Protein AF-A0A0L0QLM5-F1 (afdb_monomer_lite)

Foldseek 3Di:
DDQDPVLVVLLVVCLVPVFDFLVNVCVVVVDDSVVSVVSLVVQQVVCVVVVHDHWDQDPVRGIDDDNVSNVCVVVVVPVPPPDDQDDLVRLLVVVVVCVVVDPPDDLVVSCVVRVDDSVSNVVSQVVNQVVCVVVVDHDDDPPPDD

Organism: Virgibacillus pantothenticus (NCBI:txid1473)

Secondary structure (DSSP, 8-state):
----HHHHHHHHHHHH-TT-BHHHHHHHH---HHHHHHHHHHHHHHHHHTTPPPPEE-TTSBEE--THHHHHHHTTTT---TT----HHHHHHHHHHHHHH-SS--HHHHHHHHT--HHHHHHHHHHHHHHHGGGT------TT--

InterPro domains:
  IPR050661 BglG family transcriptional antiterminators [PTHR30185] (1-143)

Structure (mmCIF, N/CA/C/O backbone):
data_AF-A0A0L0QLM5-F1
#
_entry.id   AF-A0A0L0QLM5-F1
#
loop_
_atom_site.group_PDB
_atom_site.id
_atom_site.type_symbol
_atom_site.label_atom_id
_atom_site.label_alt_id
_atom_site.label_comp_id
_atom_site.label_asym_id
_atom_site.label_entity_id
_atom_site.label_seq_id
_atom_site.pdbx_PDB_ins_code
_atom_site.Cartn_x
_atom_site.Cartn_y
_atom_site.Cartn_z
_atom_site.occupancy
_atom_site.B_iso_or_equiv
_atom_site.auth_seq_id
_atom_site.auth_comp_id
_atom_site.auth_asym_id
_atom_site.auth_atom_id
_atom_site.pdbx_PDB_model_num
ATOM 1 N N . MET A 1 1 ? 3.509 -12.302 -5.542 1.00 58.62 1 MET A N 1
ATOM 2 C CA . MET A 1 1 ? 4.002 -11.010 -5.013 1.00 58.62 1 MET A CA 1
ATOM 3 C C . MET A 1 1 ? 2.920 -9.944 -5.184 1.00 58.62 1 MET A C 1
ATOM 5 O O . MET A 1 1 ? 2.125 -10.040 -6.105 1.00 58.62 1 MET A O 1
ATOM 9 N N . TYR A 1 2 ? 2.831 -8.957 -4.288 1.00 68.94 2 TYR A N 1
ATOM 10 C CA . TYR A 1 2 ? 1.889 -7.830 -4.412 1.00 68.94 2 TYR A CA 1
ATOM 11 C C . TYR A 1 2 ? 2.550 -6.659 -5.149 1.00 68.94 2 TYR A C 1
ATOM 13 O O . TYR A 1 2 ? 3.707 -6.335 -4.859 1.00 68.94 2 TYR A O 1
ATOM 21 N N . LEU A 1 3 ? 1.819 -6.005 -6.052 1.00 77.75 3 LEU A N 1
ATOM 22 C CA . LEU A 1 3 ? 2.241 -4.757 -6.682 1.00 77.75 3 LEU A CA 1
ATOM 23 C C . LEU A 1 3 ? 1.767 -3.572 -5.832 1.00 77.75 3 LEU A C 1
ATOM 25 O O . LEU A 1 3 ? 0.572 -3.310 -5.755 1.00 77.75 3 LEU A O 1
ATOM 29 N N . ASP A 1 4 ? 2.692 -2.866 -5.172 1.00 80.50 4 ASP A N 1
ATOM 30 C CA . ASP A 1 4 ? 2.307 -1.711 -4.350 1.00 80.50 4 ASP A CA 1
ATOM 31 C C . ASP A 1 4 ? 1.771 -0.552 -5.194 1.00 80.50 4 ASP A C 1
ATOM 33 O O . ASP A 1 4 ? 2.049 -0.469 -6.389 1.00 80.50 4 ASP A O 1
ATOM 37 N N . LYS A 1 5 ? 1.031 0.358 -4.549 1.00 80.62 5 LYS A N 1
ATOM 38 C CA . LYS A 1 5 ? 0.400 1.523 -5.183 1.00 80.62 5 LYS A CA 1
ATOM 39 C C . LYS A 1 5 ? 1.340 2.275 -6.129 1.00 80.62 5 LYS A C 1
ATOM 41 O O . LYS A 1 5 ? 1.002 2.470 -7.286 1.00 80.62 5 LYS A O 1
ATOM 46 N N . ARG A 1 6 ? 2.553 2.601 -5.676 1.00 86.44 6 ARG A N 1
ATOM 47 C CA . ARG A 1 6 ? 3.559 3.293 -6.498 1.00 86.44 6 ARG A CA 1
ATOM 48 C C . ARG A 1 6 ? 3.963 2.480 -7.728 1.00 86.44 6 ARG A C 1
ATOM 50 O O . ARG A 1 6 ? 4.091 3.021 -8.818 1.00 86.44 6 ARG A O 1
ATOM 57 N N . SER A 1 7 ? 4.226 1.189 -7.551 1.00 89.88 7 SER A N 1
ATOM 58 C CA . SER A 1 7 ? 4.622 0.306 -8.651 1.00 89.88 7 SER A CA 1
ATOM 59 C C . SER A 1 7 ? 3.476 0.128 -9.650 1.00 89.88 7 SER A C 1
ATOM 61 O O . SER A 1 7 ? 3.719 0.069 -10.851 1.00 89.88 7 SER A O 1
ATOM 63 N N . LYS A 1 8 ? 2.231 0.101 -9.163 1.00 86.31 8 LYS A N 1
ATOM 64 C CA . LYS A 1 8 ? 1.025 0.093 -9.991 1.00 86.31 8 LYS A CA 1
ATOM 65 C C . LYS A 1 8 ? 0.897 1.389 -10.793 1.00 86.31 8 LYS A C 1
ATOM 67 O O . LYS A 1 8 ? 0.824 1.313 -12.008 1.00 86.31 8 LYS A O 1
ATOM 72 N N . GLU A 1 9 ? 0.982 2.549 -10.145 1.00 87.38 9 GLU A N 1
ATOM 73 C CA . GLU A 1 9 ? 0.928 3.862 -10.809 1.00 87.38 9 GLU A CA 1
ATOM 74 C C . GLU A 1 9 ? 1.995 3.986 -11.911 1.00 87.38 9 GLU A C 1
ATOM 76 O O . GLU A 1 9 ? 1.705 4.446 -13.011 1.00 87.38 9 GLU A O 1
ATOM 81 N N . ILE A 1 10 ? 3.223 3.514 -11.659 1.00 91.06 10 ILE A N 1
ATOM 82 C CA . ILE A 1 10 ? 4.290 3.500 -12.673 1.00 91.06 10 ILE A CA 1
ATOM 83 C C . ILE A 1 10 ? 3.946 2.570 -13.846 1.00 91.06 10 ILE A C 1
ATOM 85 O O . ILE A 1 10 ? 4.219 2.921 -14.992 1.00 91.06 10 ILE A O 1
ATOM 89 N N . LEU A 1 11 ? 3.380 1.387 -13.587 1.00 90.62 11 LEU A N 1
ATOM 90 C CA . LEU A 1 11 ? 2.971 0.458 -14.644 1.00 90.62 11 LEU A CA 1
ATOM 91 C C . LEU A 1 11 ? 1.852 1.055 -15.512 1.00 90.62 11 LEU A C 1
ATOM 93 O O . LEU A 1 11 ? 1.954 1.012 -16.734 1.00 90.62 11 LEU A O 1
ATOM 97 N N . GLU A 1 12 ? 0.829 1.646 -14.893 1.00 88.25 12 GLU A N 1
ATOM 98 C CA . GLU A 1 12 ? -0.293 2.300 -15.584 1.00 88.25 12 GLU A CA 1
ATOM 99 C C . GLU A 1 12 ? 0.183 3.466 -16.456 1.00 88.25 12 GLU A C 1
ATOM 101 O O . GLU A 1 12 ? -0.217 3.600 -17.614 1.00 88.25 12 GLU A O 1
ATOM 106 N N . GLU A 1 13 ? 1.096 4.276 -15.924 1.00 89.12 13 GLU A N 1
ATOM 107 C CA . GLU A 1 13 ? 1.691 5.403 -16.633 1.00 89.12 13 GLU A CA 1
ATOM 108 C C . GLU A 1 13 ? 2.498 4.946 -17.856 1.00 89.12 13 GLU A C 1
ATOM 110 O O . GLU A 1 13 ? 2.397 5.539 -18.929 1.00 89.12 13 GLU A O 1
ATOM 115 N N . LEU A 1 14 ? 3.273 3.869 -17.710 1.00 90.88 14 LEU A N 1
ATOM 116 C CA . LEU A 1 14 ? 4.042 3.280 -18.801 1.00 90.88 14 LEU A CA 1
ATOM 117 C C . LEU A 1 14 ? 3.132 2.704 -19.890 1.00 90.88 14 LEU A C 1
ATOM 119 O O . LEU A 1 14 ? 3.380 2.953 -21.067 1.00 90.88 14 LEU A O 1
ATOM 123 N N . ILE A 1 15 ? 2.076 1.979 -19.516 1.00 90.06 15 ILE A N 1
ATOM 124 C CA . ILE A 1 15 ? 1.100 1.423 -20.466 1.00 90.06 15 ILE A CA 1
ATOM 125 C C . ILE A 1 15 ? 0.392 2.546 -21.234 1.00 90.06 15 ILE A C 1
ATOM 127 O O . ILE A 1 15 ? 0.292 2.481 -22.458 1.00 90.06 15 ILE A O 1
ATOM 131 N N . SER A 1 16 ? -0.033 3.597 -20.530 1.00 86.38 16 SER A N 1
ATOM 132 C CA . SER A 1 16 ? -0.739 4.741 -21.122 1.00 86.38 16 SER A CA 1
ATOM 133 C C . SER A 1 16 ? 0.167 5.598 -22.012 1.00 86.38 16 SER A C 1
ATOM 135 O O . SER A 1 16 ? -0.288 6.183 -22.994 1.00 86.38 16 SER A O 1
ATOM 137 N N . HIS A 1 17 ? 1.465 5.665 -21.698 1.00 88.81 17 HIS A N 1
ATOM 138 C CA . HIS A 1 17 ? 2.442 6.474 -22.425 1.00 88.81 17 HIS A CA 1
ATOM 139 C C . HIS A 1 17 ? 3.731 5.676 -22.718 1.00 88.81 17 HIS A C 1
ATOM 141 O O . HIS A 1 17 ? 4.774 5.911 -22.096 1.00 88.81 17 HIS A O 1
ATOM 147 N N . PRO A 1 18 ? 3.733 4.793 -23.738 1.00 83.88 18 PRO A N 1
ATOM 148 C CA . PRO A 1 18 ? 4.829 3.842 -23.966 1.00 83.88 18 PRO A CA 1
ATOM 149 C C . PRO A 1 18 ? 6.192 4.459 -24.312 1.00 83.88 18 PRO A C 1
ATOM 151 O O . PRO A 1 18 ? 7.215 3.780 -24.334 1.00 83.88 18 PRO A O 1
ATOM 154 N N . ASN A 1 19 ? 6.221 5.760 -24.599 1.00 86.19 19 ASN A N 1
ATOM 155 C CA . ASN A 1 19 ? 7.421 6.493 -24.983 1.00 86.19 19 ASN A CA 1
ATOM 156 C C . ASN A 1 19 ? 8.167 7.143 -23.810 1.00 86.19 19 ASN A C 1
ATOM 158 O O . ASN A 1 19 ? 9.206 7.769 -24.054 1.00 86.19 19 ASN A O 1
ATOM 162 N N . LEU A 1 20 ? 7.667 7.009 -22.577 1.00 88.56 20 LEU A N 1
ATOM 163 C CA . LEU A 1 20 ? 8.286 7.605 -21.396 1.00 88.56 20 LEU A CA 1
ATOM 164 C C . LEU A 1 20 ? 9.657 6.997 -21.092 1.00 88.56 20 LEU A C 1
ATOM 166 O O . LEU A 1 20 ? 9.875 5.782 -21.119 1.00 88.56 20 LEU A O 1
ATOM 170 N N . SER A 1 21 ? 10.602 7.873 -20.765 1.00 89.88 21 SER A N 1
ATOM 171 C CA . SER A 1 21 ? 11.893 7.501 -20.206 1.00 89.88 21 SER A CA 1
ATOM 172 C C . SER A 1 21 ? 11.857 7.485 -18.682 1.00 89.88 21 SER A C 1
ATOM 174 O O . SER A 1 21 ? 10.986 8.075 -18.046 1.00 89.88 21 SER A O 1
ATOM 176 N N . SER A 1 22 ? 12.865 6.864 -18.063 1.00 86.94 22 SER A N 1
ATOM 177 C CA . SER A 1 22 ? 13.029 6.946 -16.606 1.00 86.94 22 SER A CA 1
ATOM 178 C C . SER A 1 22 ? 13.086 8.398 -16.115 1.00 86.94 22 SER A C 1
ATOM 180 O O . SER A 1 22 ? 12.567 8.678 -15.046 1.00 86.94 22 SER A O 1
ATOM 182 N N . LYS A 1 23 ? 13.672 9.313 -16.902 1.00 88.00 23 LYS A N 1
ATOM 183 C CA . LYS A 1 23 ? 13.781 10.733 -16.546 1.00 88.00 23 LYS A CA 1
ATOM 184 C C . LYS A 1 23 ? 12.420 11.432 -16.574 1.00 88.00 23 LYS A C 1
ATOM 186 O O . LYS A 1 23 ? 12.153 12.253 -15.707 1.00 88.00 23 LYS A O 1
ATOM 191 N N . ASP A 1 24 ? 11.562 11.075 -17.524 1.00 90.38 24 ASP A N 1
ATOM 192 C CA . ASP A 1 24 ? 10.212 11.641 -17.605 1.00 90.38 24 ASP A CA 1
ATOM 193 C C . ASP A 1 24 ? 9.371 11.200 -16.399 1.00 90.38 24 ASP A C 1
ATOM 195 O O . ASP A 1 24 ? 8.675 12.015 -15.798 1.00 90.38 24 ASP A O 1
ATOM 199 N N . ILE A 1 25 ? 9.521 9.938 -15.977 1.00 89.81 25 ILE A N 1
ATOM 200 C CA . ILE A 1 25 ? 8.902 9.422 -14.747 1.00 89.81 25 ILE A CA 1
ATOM 201 C C . ILE A 1 25 ? 9.448 10.166 -13.521 1.00 89.81 25 ILE A C 1
ATOM 203 O O . ILE A 1 25 ? 8.655 10.615 -12.703 1.00 89.81 25 ILE A O 1
ATOM 207 N N . GLU A 1 26 ? 10.772 10.361 -13.408 1.00 91.12 26 GLU A N 1
ATOM 208 C CA . GLU A 1 26 ? 11.377 11.148 -12.314 1.00 91.12 26 GLU A CA 1
ATOM 209 C C . GLU A 1 26 ? 10.731 12.535 -12.202 1.00 91.12 26 GLU A C 1
ATOM 211 O O . GLU A 1 26 ? 10.328 12.946 -11.115 1.00 91.12 26 GLU A O 1
ATOM 216 N N . THR A 1 27 ? 10.604 13.248 -13.326 1.00 89.81 27 THR A N 1
ATOM 217 C CA . THR A 1 27 ? 10.022 14.595 -13.361 1.00 89.81 27 THR A CA 1
ATOM 218 C C . THR A 1 27 ? 8.533 14.594 -13.025 1.00 89.81 27 THR A C 1
ATOM 220 O O . THR A 1 27 ? 8.082 15.484 -12.308 1.00 89.81 27 THR A O 1
ATOM 223 N N . LYS A 1 28 ? 7.769 13.606 -13.503 1.00 87.31 28 LYS A N 1
ATOM 224 C CA . LYS A 1 28 ? 6.317 13.552 -13.293 1.00 87.31 28 LYS A CA 1
ATOM 225 C C . LYS A 1 28 ? 5.939 13.136 -11.870 1.00 87.31 28 LYS A C 1
ATOM 227 O O . LYS A 1 28 ? 4.984 13.668 -11.316 1.00 87.31 28 LYS A O 1
ATOM 232 N N . THR A 1 29 ? 6.675 12.197 -11.275 1.00 83.50 29 THR A N 1
ATOM 233 C CA . THR A 1 29 ? 6.316 11.597 -9.978 1.00 83.50 29 THR A CA 1
ATOM 234 C C . THR A 1 29 ? 7.157 12.113 -8.807 1.00 83.50 29 THR A C 1
ATOM 236 O O . THR A 1 29 ? 6.883 11.756 -7.664 1.00 83.50 29 THR A O 1
ATOM 239 N N . GLY A 1 30 ? 8.233 12.866 -9.064 1.00 88.31 30 GLY A N 1
ATOM 240 C CA . GLY A 1 30 ? 9.194 13.297 -8.039 1.00 88.31 30 GLY A CA 1
ATOM 241 C C . GLY A 1 30 ? 10.011 12.153 -7.420 1.00 88.31 30 GLY A C 1
ATOM 242 O O . GLY A 1 30 ? 10.651 12.332 -6.384 1.00 88.31 30 GLY A O 1
ATOM 243 N N . LEU A 1 31 ? 9.983 10.957 -8.020 1.00 90.56 31 LEU A N 1
ATOM 244 C CA . LEU A 1 31 ? 10.701 9.790 -7.509 1.00 90.56 31 LEU A CA 1
ATOM 245 C C . LEU A 1 31 ? 12.166 9.830 -7.936 1.00 90.56 31 LEU A C 1
ATOM 247 O O . LEU A 1 31 ? 12.498 10.173 -9.066 1.00 90.56 31 LEU A O 1
ATOM 251 N N . SER A 1 32 ? 13.055 9.376 -7.055 1.00 91.06 32 SER A N 1
ATOM 252 C CA . SER A 1 32 ? 14.459 9.168 -7.409 1.00 91.06 32 SER A CA 1
ATOM 253 C C . SER A 1 32 ? 14.626 8.002 -8.390 1.00 91.06 32 SER A C 1
ATOM 255 O O . SER A 1 32 ? 13.893 7.008 -8.340 1.00 91.06 32 SER A O 1
ATOM 257 N N . ARG A 1 33 ? 15.696 8.034 -9.196 1.00 88.75 33 ARG A N 1
ATOM 258 C CA . ARG A 1 33 ? 16.113 6.902 -10.054 1.00 88.75 33 ARG A CA 1
ATOM 259 C C . ARG A 1 33 ? 16.131 5.561 -9.338 1.00 88.75 33 ARG A C 1
ATOM 261 O O . ARG A 1 33 ? 15.753 4.546 -9.916 1.00 88.75 33 ARG A O 1
ATOM 268 N N . ARG A 1 34 ? 16.592 5.550 -8.084 1.00 89.31 34 ARG A N 1
ATOM 269 C CA . ARG A 1 34 ? 16.665 4.338 -7.265 1.00 89.31 34 ARG A CA 1
ATOM 270 C C . ARG A 1 34 ? 15.263 3.799 -6.976 1.00 89.31 34 ARG A C 1
ATOM 272 O O . ARG A 1 34 ? 15.043 2.608 -7.153 1.00 89.31 34 ARG A O 1
ATOM 279 N N . GLN A 1 35 ? 14.317 4.657 -6.589 1.00 92.06 35 GLN A N 1
ATOM 280 C CA . GLN A 1 35 ? 12.926 4.256 -6.343 1.00 92.06 35 GLN A CA 1
ATOM 281 C C . GLN A 1 35 ? 12.237 3.755 -7.617 1.00 92.06 35 GLN A C 1
ATOM 283 O O . GLN A 1 35 ? 11.540 2.744 -7.559 1.00 92.06 35 GLN A O 1
ATOM 288 N N . ILE A 1 36 ? 12.472 4.404 -8.761 1.00 91.50 36 ILE A N 1
ATOM 289 C CA . ILE A 1 36 ? 11.943 3.947 -10.056 1.00 91.50 36 ILE A CA 1
ATOM 290 C C . ILE A 1 36 ? 12.521 2.578 -10.406 1.00 91.50 36 ILE A C 1
ATOM 292 O O . ILE A 1 36 ? 11.766 1.675 -10.742 1.00 91.50 36 ILE A O 1
ATOM 296 N N . LYS A 1 37 ? 13.839 2.383 -10.254 1.00 91.31 37 LYS A N 1
ATOM 297 C CA . LYS A 1 37 ? 14.486 1.086 -10.494 1.00 91.31 37 LYS A CA 1
ATOM 298 C C . LYS A 1 37 ? 13.854 -0.027 -9.651 1.00 91.31 37 LYS A C 1
ATOM 300 O O . LYS A 1 37 ? 13.453 -1.039 -10.213 1.00 91.31 37 LYS A O 1
ATOM 305 N N . TYR A 1 38 ? 13.709 0.185 -8.341 1.00 92.69 38 TYR A N 1
ATOM 306 C CA . TYR A 1 38 ? 13.061 -0.794 -7.459 1.00 92.69 38 TYR A CA 1
ATOM 307 C C . TYR A 1 38 ? 11.609 -1.069 -7.851 1.00 92.69 38 TYR A C 1
ATOM 309 O O . TYR A 1 38 ? 11.171 -2.216 -7.815 1.00 92.69 38 TYR A O 1
ATOM 317 N N . SER A 1 39 ? 10.864 -0.031 -8.235 1.00 92.38 39 SER A N 1
ATOM 318 C CA . SER A 1 39 ? 9.470 -0.189 -8.655 1.00 92.38 39 SER A CA 1
ATOM 319 C C . SER A 1 39 ? 9.382 -1.003 -9.949 1.00 92.38 39 SER A C 1
ATOM 321 O O . SER A 1 39 ? 8.590 -1.930 -10.021 1.00 92.38 39 SER A O 1
ATOM 323 N N . VAL A 1 40 ? 10.254 -0.747 -10.932 1.00 93.25 40 VAL A N 1
ATOM 324 C CA . VAL A 1 40 ? 10.326 -1.520 -12.186 1.00 93.25 40 VAL A CA 1
ATOM 325 C C . VAL A 1 40 ? 10.741 -2.973 -11.947 1.00 93.25 40 VAL A C 1
ATOM 327 O O . VAL A 1 40 ? 10.159 -3.875 -12.540 1.00 93.25 40 VAL A O 1
ATOM 330 N N . GLU A 1 41 ? 11.702 -3.231 -11.058 1.00 94.00 41 GLU A N 1
ATOM 331 C CA . GLU A 1 41 ? 12.061 -4.602 -10.664 1.00 94.00 41 GLU A CA 1
ATOM 332 C C . GLU A 1 41 ? 10.863 -5.333 -10.043 1.00 94.00 41 GLU A C 1
ATOM 334 O O . GLU A 1 41 ? 10.575 -6.475 -10.398 1.00 94.00 41 GLU A O 1
ATOM 339 N N . LYS A 1 42 ? 10.114 -4.653 -9.169 1.00 92.06 42 LYS A N 1
ATOM 340 C CA . LYS A 1 42 ? 8.908 -5.200 -8.545 1.00 92.06 42 LYS A CA 1
ATOM 341 C C . LYS A 1 42 ? 7.785 -5.453 -9.555 1.00 92.06 42 LYS A C 1
ATOM 343 O O . LYS A 1 42 ? 7.165 -6.513 -9.494 1.00 92.06 42 LYS A O 1
ATOM 348 N N . ILE A 1 43 ? 7.566 -4.529 -10.494 1.00 92.44 43 ILE A N 1
ATOM 349 C CA . ILE A 1 43 ? 6.640 -4.698 -11.624 1.00 92.44 43 ILE A CA 1
ATOM 350 C C . ILE A 1 43 ? 7.017 -5.946 -12.424 1.00 92.44 43 ILE A C 1
ATOM 352 O O . ILE A 1 43 ? 6.171 -6.803 -12.647 1.00 92.44 43 ILE A O 1
ATOM 356 N N . ASN A 1 44 ? 8.285 -6.091 -12.808 1.00 94.56 44 ASN A N 1
ATOM 357 C CA . ASN A 1 44 ? 8.734 -7.223 -13.617 1.00 94.56 44 ASN A CA 1
ATOM 358 C C . ASN A 1 44 ? 8.607 -8.564 -12.894 1.00 94.56 44 ASN A C 1
ATOM 360 O O . ASN A 1 44 ? 8.232 -9.552 -13.521 1.00 94.56 44 ASN A O 1
ATOM 364 N N . ASN A 1 45 ? 8.878 -8.606 -11.589 1.00 92.19 45 ASN A N 1
ATOM 365 C CA . ASN A 1 45 ? 8.641 -9.807 -10.790 1.00 92.19 45 ASN A CA 1
ATOM 366 C C . ASN A 1 45 ? 7.153 -10.172 -10.776 1.00 92.19 45 ASN A C 1
ATOM 368 O O . ASN A 1 45 ? 6.810 -11.325 -11.019 1.00 92.19 45 ASN A O 1
ATOM 372 N N . TRP A 1 46 ? 6.277 -9.186 -10.562 1.00 89.62 46 TRP A N 1
ATOM 373 C CA . TRP A 1 46 ? 4.831 -9.392 -10.578 1.00 89.62 46 TRP A CA 1
ATOM 374 C C . TRP A 1 46 ? 4.323 -9.857 -11.952 1.00 89.62 46 TRP A C 1
ATOM 376 O O . TRP A 1 46 ? 3.585 -10.835 -12.027 1.00 89.62 46 TRP A O 1
ATOM 386 N N . LEU A 1 47 ? 4.761 -9.221 -13.044 1.00 90.19 47 LEU A N 1
ATOM 387 C CA . LEU A 1 47 ? 4.412 -9.627 -14.410 1.00 90.19 47 LEU A CA 1
ATOM 388 C C . LEU A 1 47 ? 4.840 -11.073 -14.675 1.00 90.19 47 LEU A C 1
ATOM 390 O O . LEU A 1 47 ? 4.039 -11.876 -15.142 1.00 90.19 47 LEU A O 1
ATOM 394 N N . LYS A 1 48 ? 6.073 -11.432 -14.298 1.00 91.62 48 LYS A N 1
ATOM 395 C CA . LYS A 1 48 ? 6.609 -12.783 -14.485 1.00 91.62 48 LYS A CA 1
ATOM 396 C C . LYS A 1 48 ? 5.818 -13.843 -13.716 1.00 91.62 48 LYS A C 1
ATOM 398 O O . LYS A 1 48 ? 5.547 -14.901 -14.270 1.00 91.62 48 LYS A O 1
ATOM 403 N N . GLU A 1 49 ? 5.450 -13.578 -12.465 1.00 86.94 49 GLU A N 1
ATOM 404 C CA . GLU A 1 49 ? 4.647 -14.506 -11.651 1.00 86.94 49 GLU A CA 1
ATOM 405 C C . GLU A 1 49 ? 3.249 -14.754 -12.229 1.00 86.94 49 GLU A C 1
ATOM 407 O O . GLU A 1 49 ? 2.708 -15.843 -12.064 1.00 86.94 49 GLU A O 1
ATOM 412 N N . ASN A 1 50 ? 2.683 -13.764 -12.921 1.00 84.12 50 ASN A N 1
ATOM 413 C CA . ASN A 1 50 ? 1.382 -13.871 -13.581 1.00 84.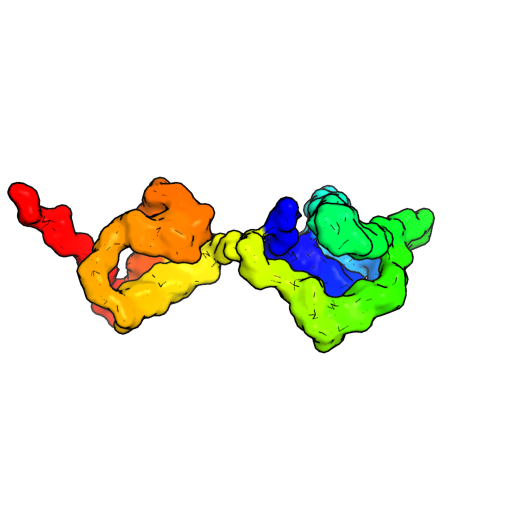12 50 ASN A CA 1
ATOM 414 C C . ASN A 1 50 ? 1.500 -14.279 -15.063 1.00 84.12 50 ASN A C 1
ATOM 416 O O . ASN A 1 50 ? 0.523 -14.200 -15.799 1.00 84.12 50 ASN A O 1
ATOM 420 N N . ASN A 1 51 ? 2.679 -14.736 -15.507 1.00 88.44 51 ASN A N 1
ATOM 421 C CA . ASN A 1 51 ? 2.967 -15.148 -16.888 1.00 88.44 51 ASN A CA 1
ATOM 422 C C . ASN A 1 51 ? 2.750 -14.051 -17.951 1.00 88.44 51 ASN A C 1
ATOM 424 O O . ASN A 1 51 ? 2.460 -14.345 -1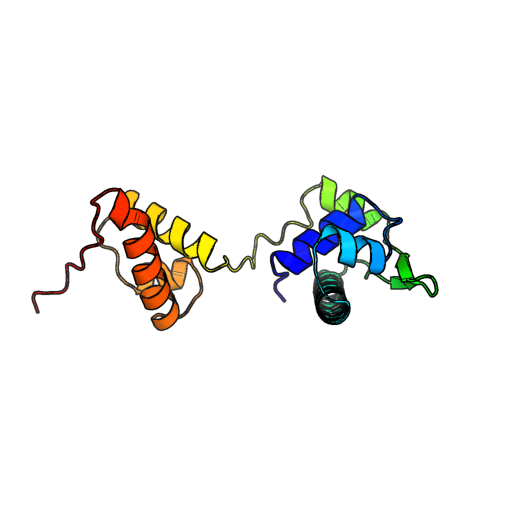9.110 1.00 88.44 51 ASN A O 1
ATOM 428 N N . TYR A 1 52 ? 2.942 -12.787 -17.578 1.00 90.62 52 TYR A N 1
ATOM 429 C CA . TYR A 1 52 ? 2.880 -11.645 -18.487 1.00 90.62 52 TYR A CA 1
ATOM 430 C C . TYR A 1 52 ? 4.271 -11.229 -19.000 1.00 90.62 52 TYR A C 1
ATOM 432 O O . TYR A 1 52 ? 5.280 -11.434 -18.313 1.00 90.62 52 TYR A O 1
ATOM 440 N N . PRO A 1 53 ? 4.363 -10.599 -20.191 1.00 92.19 53 PRO A N 1
ATOM 441 C CA . PRO A 1 53 ? 5.620 -10.047 -20.688 1.00 92.19 53 PRO A CA 1
ATOM 442 C C . PRO A 1 53 ? 6.175 -8.969 -19.755 1.00 92.19 53 PRO A C 1
ATOM 444 O O . PRO A 1 53 ? 5.454 -8.069 -19.334 1.00 92.19 53 PRO A O 1
ATOM 447 N N . VAL A 1 54 ? 7.473 -9.033 -19.459 1.00 94.75 54 VAL A N 1
ATOM 448 C CA . VAL A 1 54 ? 8.151 -8.061 -18.589 1.00 94.75 54 VAL A CA 1
ATOM 449 C C . VAL A 1 54 ? 8.514 -6.775 -19.335 1.00 94.75 54 VAL A C 1
ATOM 451 O O . VAL A 1 54 ? 8.766 -6.782 -20.540 1.00 94.75 54 VAL A O 1
ATOM 454 N N . LEU A 1 55 ? 8.625 -5.675 -18.594 1.00 93.81 55 LEU A N 1
ATOM 455 C CA . LEU A 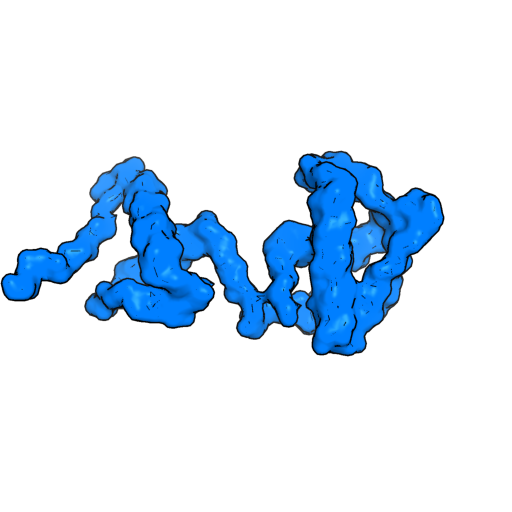1 55 ? 9.140 -4.405 -19.094 1.00 93.81 55 LEU A CA 1
ATOM 456 C C . LEU A 1 55 ? 10.644 -4.518 -19.362 1.00 93.81 55 LEU A C 1
ATOM 458 O O . LEU A 1 55 ? 11.412 -4.917 -18.479 1.00 93.81 55 LEU A O 1
ATOM 462 N N . GLN A 1 56 ? 11.094 -4.100 -20.545 1.00 90.94 56 GLN A N 1
ATOM 463 C CA . GLN A 1 56 ? 12.522 -4.062 -20.871 1.00 90.94 56 GLN A CA 1
ATOM 464 C C . GLN A 1 56 ? 13.023 -2.627 -20.942 1.00 90.94 56 GLN A C 1
ATOM 466 O O . GLN A 1 56 ? 12.436 -1.779 -21.606 1.00 90.94 56 GLN A O 1
ATOM 471 N N . ARG A 1 57 ? 14.145 -2.338 -20.283 1.00 89.50 57 ARG A N 1
ATOM 472 C CA . ARG A 1 57 ? 14.757 -1.011 -20.345 1.00 89.50 57 ARG A CA 1
ATOM 473 C C . ARG A 1 57 ? 15.681 -0.910 -21.555 1.00 89.50 57 ARG A C 1
ATOM 475 O O . ARG A 1 57 ? 16.621 -1.688 -21.692 1.00 89.50 57 ARG A O 1
ATOM 482 N N . LEU A 1 58 ? 15.436 0.079 -22.404 1.00 90.38 58 LEU A N 1
ATOM 483 C CA . LEU A 1 58 ? 16.244 0.378 -23.580 1.00 90.38 58 LEU A CA 1
ATOM 484 C C . LEU A 1 58 ? 17.464 1.236 -23.209 1.00 90.38 58 LEU A C 1
ATOM 486 O O . LEU A 1 58 ? 17.471 1.950 -22.203 1.00 90.38 58 LEU A O 1
ATOM 490 N N . LYS A 1 59 ? 18.503 1.215 -24.056 1.00 87.31 59 LYS A N 1
ATOM 491 C CA . LYS A 1 59 ? 19.752 1.980 -23.839 1.00 87.31 59 LYS A CA 1
ATOM 492 C C . LYS A 1 59 ? 19.532 3.496 -23.759 1.00 87.31 59 LYS A C 1
ATOM 494 O O . LYS A 1 59 ? 20.289 4.187 -23.090 1.00 87.31 59 LYS A O 1
ATOM 499 N N . ASN A 1 60 ? 18.485 4.003 -24.407 1.00 86.81 60 ASN A N 1
ATOM 500 C CA . ASN A 1 60 ? 18.082 5.412 -24.369 1.00 86.81 60 ASN A CA 1
ATOM 501 C C . ASN A 1 60 ? 17.287 5.791 -23.099 1.00 86.81 60 ASN A C 1
ATOM 503 O O . ASN A 1 60 ? 16.814 6.917 -22.987 1.00 86.81 60 ASN A O 1
ATOM 507 N N . GLY A 1 61 ? 17.111 4.861 -22.153 1.00 84.31 61 GLY A N 1
ATOM 508 C CA . GLY A 1 61 ? 16.397 5.088 -20.898 1.00 84.31 61 GLY A CA 1
ATOM 509 C C . GLY A 1 61 ? 14.875 4.948 -20.979 1.00 84.31 61 GLY A C 1
ATOM 510 O O . GLY A 1 61 ? 14.227 5.105 -19.941 1.00 84.31 61 GLY A O 1
ATOM 511 N N . LYS A 1 62 ? 14.315 4.644 -22.158 1.00 91.25 62 LYS A N 1
ATOM 512 C CA . LYS A 1 62 ? 12.898 4.295 -22.355 1.00 91.25 62 LYS A CA 1
ATOM 513 C C . LYS A 1 62 ? 12.608 2.844 -21.984 1.00 91.25 62 LYS A C 1
ATOM 515 O O . LYS A 1 62 ? 13.530 2.058 -21.750 1.00 91.25 62 LYS A O 1
ATOM 520 N N . PHE A 1 63 ? 11.329 2.498 -21.957 1.00 91.75 63 PHE A N 1
ATOM 521 C CA . PHE A 1 63 ? 10.858 1.143 -21.706 1.00 91.75 63 PHE A CA 1
ATOM 522 C C . PHE A 1 63 ? 10.205 0.569 -22.963 1.00 91.75 63 PHE A C 1
ATOM 524 O O . PHE A 1 63 ? 9.442 1.248 -23.638 1.00 91.75 63 PHE A O 1
ATOM 531 N N . LEU A 1 64 ? 10.529 -0.679 -23.287 1.00 91.06 64 LEU A N 1
ATOM 532 C CA . LEU A 1 64 ? 9.793 -1.478 -24.253 1.00 91.06 64 LEU A CA 1
ATOM 533 C C . LEU A 1 64 ? 8.686 -2.214 -23.499 1.00 91.06 64 LEU A C 1
ATOM 535 O O . LEU A 1 64 ? 8.959 -2.949 -22.545 1.00 91.06 64 LEU A O 1
ATOM 539 N N . ILE A 1 65 ? 7.453 -1.985 -23.937 1.00 91.56 65 ILE A N 1
ATOM 540 C CA . ILE A 1 65 ? 6.228 -2.483 -23.316 1.00 91.56 65 ILE A CA 1
ATOM 541 C C . ILE A 1 65 ? 5.509 -3.318 -24.365 1.00 91.56 65 ILE A C 1
ATOM 543 O O . ILE A 1 65 ? 5.315 -2.869 -25.495 1.00 91.56 65 ILE A O 1
ATOM 547 N N . HIS A 1 66 ? 5.157 -4.551 -24.011 1.00 92.06 66 HIS A N 1
ATOM 548 C CA . HIS A 1 66 ? 4.448 -5.431 -24.930 1.00 92.06 66 HIS A CA 1
ATOM 549 C C . HIS A 1 66 ? 2.988 -4.962 -25.083 1.00 92.06 66 HIS A C 1
ATOM 551 O O . HIS A 1 66 ? 2.347 -4.738 -24.055 1.00 92.06 66 HIS A O 1
ATOM 557 N N . PRO A 1 67 ? 2.428 -4.864 -26.308 1.00 87.88 67 PRO A N 1
ATOM 558 C CA . PRO A 1 67 ? 1.064 -4.364 -26.537 1.00 87.88 67 PRO A CA 1
ATOM 559 C C . PRO A 1 67 ? -0.021 -5.082 -25.725 1.00 87.88 67 PRO A C 1
ATOM 561 O O . PRO A 1 67 ? -0.943 -4.438 -25.238 1.00 87.88 67 PRO A O 1
ATOM 564 N N . VAL A 1 68 ? 0.150 -6.389 -25.488 1.00 88.75 68 VAL A N 1
ATOM 565 C CA . VAL A 1 68 ? -0.752 -7.195 -24.640 1.00 88.75 68 VAL A CA 1
ATOM 566 C C . VAL A 1 68 ? -0.970 -6.601 -23.244 1.00 88.75 68 VAL A C 1
ATOM 568 O O . VAL A 1 68 ? -2.021 -6.802 -22.659 1.00 88.75 68 VAL A O 1
ATOM 571 N N . LEU A 1 69 ? -0.006 -5.854 -22.692 1.00 88.12 69 LEU A N 1
ATOM 572 C CA . LEU A 1 69 ? -0.179 -5.215 -21.386 1.00 88.12 69 LEU A CA 1
ATOM 573 C C . LEU A 1 69 ? -1.221 -4.090 -21.437 1.00 88.12 69 LEU A C 1
ATOM 575 O O . LEU A 1 69 ? -1.909 -3.880 -20.446 1.00 88.12 69 LEU A O 1
ATOM 579 N N . GLY A 1 70 ? -1.365 -3.408 -22.578 1.00 86.00 70 GLY A N 1
ATOM 580 C CA . GLY A 1 70 ? -2.452 -2.454 -22.808 1.00 86.00 70 GLY A CA 1
ATOM 581 C C . GLY A 1 70 ? -3.807 -3.150 -22.875 1.00 86.00 70 GLY A C 1
ATOM 582 O O . GLY A 1 70 ? -4.722 -2.772 -22.157 1.00 86.00 70 GLY A O 1
ATOM 583 N N . GLU A 1 71 ? -3.904 -4.245 -23.632 1.00 85.06 71 GLU A N 1
ATOM 584 C CA . GLU A 1 71 ? -5.140 -5.038 -23.728 1.00 85.06 71 GLU A CA 1
ATOM 585 C C . GLU A 1 71 ? -5.575 -5.600 -22.364 1.00 85.06 71 GLU A C 1
ATOM 587 O O . GLU A 1 71 ? -6.744 -5.516 -21.992 1.00 85.06 71 GLU A O 1
ATOM 592 N N . LEU A 1 72 ? -4.627 -6.131 -21.585 1.00 83.81 72 LEU A N 1
ATOM 593 C CA . LEU A 1 72 ? -4.879 -6.630 -20.231 1.00 83.81 72 LEU A CA 1
ATOM 594 C C . LEU A 1 72 ? -5.268 -5.506 -19.261 1.00 83.81 72 LEU A C 1
ATOM 596 O O . LEU A 1 72 ? -6.010 -5.753 -18.309 1.00 83.81 72 LEU A O 1
ATOM 600 N N . TYR A 1 73 ? -4.755 -4.291 -19.469 1.00 82.88 73 TYR A N 1
ATOM 601 C CA . TYR A 1 73 ? -5.138 -3.122 -18.683 1.00 82.88 73 TYR A CA 1
ATOM 602 C C . TYR A 1 73 ? -6.576 -2.697 -18.986 1.00 82.88 73 TYR A C 1
ATOM 604 O O . TYR A 1 73 ? -7.371 -2.558 -18.060 1.00 82.88 73 TYR A O 1
ATOM 612 N N . ASP A 1 74 ? -6.926 -2.579 -20.268 1.00 81.50 74 ASP A N 1
ATOM 613 C CA . ASP A 1 74 ? -8.263 -2.183 -20.724 1.00 81.50 74 ASP A CA 1
ATOM 614 C C . ASP A 1 74 ? -9.341 -3.198 -20.315 1.00 81.50 74 ASP A C 1
ATOM 616 O O . ASP A 1 74 ? -10.474 -2.831 -20.009 1.00 81.50 74 ASP A O 1
ATOM 620 N N . GLN A 1 75 ? -8.982 -4.485 -20.266 1.00 77.94 75 GLN A N 1
ATOM 621 C CA . GLN A 1 75 ? -9.848 -5.568 -19.790 1.00 77.94 75 GLN A CA 1
ATOM 622 C C . GLN A 1 75 ? -9.856 -5.718 -18.263 1.00 77.94 75 GLN A C 1
ATOM 624 O O . GLN A 1 75 ? -10.439 -6.671 -17.746 1.00 77.94 75 GLN A O 1
ATOM 629 N N . ASP A 1 76 ? -9.203 -4.809 -17.535 1.00 69.88 76 ASP A N 1
ATOM 630 C CA . ASP A 1 76 ? -9.123 -4.808 -16.073 1.00 69.88 76 ASP A CA 1
ATOM 631 C C . ASP A 1 76 ? -8.430 -6.049 -15.469 1.00 69.88 76 ASP A C 1
ATOM 633 O O . ASP A 1 76 ? -8.438 -6.255 -14.255 1.00 69.88 76 ASP A O 1
ATOM 637 N N . GLN A 1 77 ? -7.761 -6.860 -16.294 1.00 68.81 77 GLN A N 1
ATOM 638 C CA . GLN A 1 77 ? -7.074 -8.096 -15.896 1.00 68.81 77 GLN A CA 1
ATOM 639 C C . GLN A 1 77 ? -5.724 -7.836 -15.217 1.00 68.81 77 GLN A C 1
ATOM 641 O O . GLN A 1 77 ? -5.194 -8.703 -14.522 1.00 68.81 77 GLN A O 1
ATOM 646 N N . LEU A 1 78 ? -5.175 -6.624 -15.363 1.00 66.38 78 LEU A N 1
ATOM 647 C CA . LEU A 1 78 ? -4.043 -6.162 -14.555 1.00 66.38 78 LEU A CA 1
ATOM 648 C C . LEU A 1 78 ? -4.458 -5.662 -13.163 1.00 66.38 78 LEU A C 1
ATOM 650 O O . LEU A 1 78 ? -3.586 -5.314 -12.357 1.00 66.38 78 LEU A O 1
ATOM 654 N N . ARG A 1 79 ? -5.760 -5.618 -12.828 1.00 61.88 79 ARG A N 1
ATOM 655 C CA . ARG A 1 79 ? -6.169 -5.295 -11.459 1.00 61.88 79 ARG A CA 1
ATOM 656 C C . ARG A 1 79 ? -5.736 -6.420 -10.527 1.00 61.88 79 ARG A C 1
ATOM 658 O O . ARG A 1 79 ? -6.297 -7.508 -10.507 1.00 61.88 79 ARG A O 1
ATOM 665 N N . VAL A 1 80 ? -4.748 -6.113 -9.692 1.00 56.00 80 VAL A N 1
ATOM 666 C CA . VAL A 1 80 ? -4.311 -6.951 -8.570 1.00 56.00 80 VAL A CA 1
ATOM 667 C C . VAL A 1 80 ? -5.392 -6.939 -7.483 1.00 56.00 80 VAL A C 1
ATOM 669 O O . VAL A 1 80 ? -5.227 -6.288 -6.456 1.00 56.00 80 VAL A O 1
ATOM 672 N N . VAL A 1 81 ? -6.531 -7.595 -7.715 1.00 54.59 81 VAL A N 1
ATOM 673 C CA . VAL A 1 81 ? -7.624 -7.643 -6.729 1.00 54.59 81 VAL A CA 1
ATOM 674 C C . VAL A 1 81 ? -7.272 -8.604 -5.588 1.00 54.59 81 VAL A C 1
ATOM 676 O O . VAL A 1 81 ? -7.458 -8.269 -4.421 1.00 54.59 81 VAL A O 1
ATOM 679 N N . ASP A 1 82 ? -6.642 -9.742 -5.887 1.00 52.09 82 ASP A N 1
ATOM 680 C CA . ASP A 1 82 ? -6.506 -10.826 -4.900 1.00 52.09 82 ASP A CA 1
ATOM 681 C C . ASP A 1 82 ? -5.452 -10.593 -3.806 1.00 52.09 82 ASP A C 1
ATOM 683 O O . ASP A 1 82 ? -5.486 -11.232 -2.751 1.00 52.09 82 ASP A O 1
ATOM 687 N N . ASN A 1 83 ? -4.531 -9.646 -4.003 1.00 55.41 83 ASN A N 1
ATOM 688 C CA . ASN A 1 83 ? -3.413 -9.412 -3.081 1.00 55.41 83 ASN A CA 1
ATOM 689 C C . ASN A 1 83 ? -3.218 -7.948 -2.682 1.00 55.41 83 ASN A C 1
ATOM 691 O O . ASN A 1 83 ? -2.149 -7.599 -2.181 1.00 55.41 83 ASN A O 1
ATOM 695 N N . TYR A 1 84 ? -4.218 -7.089 -2.894 1.00 69.69 84 TYR A N 1
ATOM 696 C CA . TYR A 1 84 ? -4.113 -5.686 -2.514 1.00 69.69 84 TYR A CA 1
ATOM 697 C C . TYR A 1 84 ? -3.949 -5.514 -0.997 1.00 69.69 84 TYR A C 1
ATOM 699 O O . TYR A 1 84 ? -4.822 -5.890 -0.216 1.00 69.69 84 TYR A O 1
ATOM 707 N N . ILE A 1 85 ? -2.810 -4.948 -0.587 1.00 73.50 85 ILE A N 1
ATOM 708 C CA . ILE A 1 85 ? -2.558 -4.535 0.796 1.00 73.50 85 ILE A CA 1
ATOM 709 C C . ILE A 1 85 ? -2.770 -3.018 0.859 1.00 73.50 85 ILE A C 1
ATOM 711 O O . ILE A 1 85 ? -1.949 -2.284 0.287 1.00 73.50 85 ILE A O 1
ATOM 715 N N . PRO A 1 86 ? -3.836 -2.540 1.529 1.00 82.38 86 PRO A N 1
ATOM 716 C CA . PRO A 1 86 ? -4.116 -1.115 1.638 1.00 82.38 86 PRO A CA 1
ATOM 717 C C . PRO A 1 86 ? -2.980 -0.382 2.358 1.00 82.38 86 PRO A C 1
ATOM 719 O O . PRO A 1 86 ? -2.423 -0.863 3.356 1.00 82.38 86 PRO A O 1
ATOM 722 N N . SER A 1 87 ? -2.636 0.802 1.851 1.00 86.56 87 SER A N 1
ATOM 723 C CA . SER A 1 87 ? -1.731 1.740 2.517 1.00 86.56 87 SER A CA 1
ATOM 724 C C . SER A 1 87 ? -2.300 2.191 3.861 1.00 86.56 87 SER A C 1
ATOM 726 O O . SER A 1 87 ? -3.456 1.939 4.183 1.00 86.56 87 SER A O 1
ATOM 728 N N . GLU A 1 88 ? -1.486 2.850 4.679 1.00 93.25 88 GLU A N 1
ATOM 729 C CA . GLU A 1 88 ? -1.937 3.326 5.987 1.00 93.25 88 GLU A CA 1
ATOM 730 C C . GLU A 1 88 ? -3.131 4.282 5.890 1.00 93.25 88 GLU A C 1
ATOM 732 O O . GLU A 1 88 ? -4.118 4.089 6.595 1.00 93.25 88 GLU A O 1
ATOM 737 N N . ASP A 1 89 ? -3.088 5.245 4.970 1.00 91.56 89 ASP A N 1
ATOM 738 C CA . ASP A 1 89 ? -4.185 6.197 4.778 1.00 91.56 89 ASP A CA 1
ATOM 739 C C . ASP A 1 89 ? -5.481 5.506 4.340 1.00 91.56 89 ASP A C 1
ATOM 741 O O . ASP A 1 89 ? -6.569 5.851 4.807 1.00 91.56 89 ASP A O 1
ATOM 745 N N . GLU A 1 90 ? -5.369 4.494 3.476 1.00 93.25 90 GLU A N 1
ATOM 746 C CA . GLU A 1 90 ? -6.500 3.674 3.036 1.00 93.25 90 GLU A CA 1
ATOM 747 C C . GLU A 1 90 ? -7.030 2.811 4.187 1.00 93.25 90 GLU A C 1
ATOM 749 O O . GLU A 1 90 ? -8.239 2.768 4.408 1.00 93.25 90 GLU A O 1
ATOM 754 N N . ARG A 1 91 ? -6.151 2.187 4.984 1.00 96.62 91 ARG A N 1
ATOM 755 C CA . ARG A 1 91 ? -6.545 1.410 6.172 1.00 96.62 91 ARG A CA 1
ATOM 756 C C . ARG A 1 91 ? -7.263 2.269 7.199 1.00 96.62 91 ARG A C 1
ATOM 758 O O . ARG A 1 91 ? -8.278 1.829 7.723 1.00 96.62 91 ARG A O 1
ATOM 765 N N . VAL A 1 92 ? -6.796 3.491 7.453 1.00 97.88 92 VAL A N 1
ATOM 766 C CA . VAL A 1 92 ? -7.467 4.440 8.355 1.00 97.88 92 VAL A CA 1
ATOM 767 C C . VAL A 1 92 ? -8.898 4.721 7.887 1.00 97.88 92 VAL A C 1
ATOM 769 O O . VAL A 1 92 ? -9.823 4.693 8.696 1.00 97.88 92 VAL A O 1
ATOM 772 N N . LEU A 1 93 ? -9.105 4.945 6.587 1.00 97.50 93 LEU A N 1
ATOM 773 C CA . LEU A 1 93 ? -10.445 5.155 6.029 1.00 97.50 93 LEU A CA 1
ATOM 774 C C . LEU A 1 93 ? -11.318 3.896 6.110 1.00 97.50 93 LEU A C 1
ATOM 776 O O . LEU A 1 93 ? -12.489 3.990 6.470 1.00 97.50 93 LEU A O 1
ATOM 780 N N . LEU A 1 94 ? -10.752 2.720 5.831 1.00 96.69 94 LEU A N 1
ATOM 781 C CA . LEU A 1 94 ? -11.462 1.444 5.935 1.00 96.69 94 LEU A CA 1
ATOM 782 C C . LEU A 1 94 ? -11.852 1.119 7.381 1.00 96.69 94 LEU A C 1
ATOM 784 O O . LEU A 1 94 ? -12.962 0.654 7.613 1.00 96.69 94 LEU A O 1
ATOM 788 N N . ILE A 1 95 ? -10.987 1.405 8.357 1.00 96.94 95 ILE A N 1
ATOM 789 C CA . ILE A 1 95 ? -11.301 1.271 9.785 1.00 96.94 95 ILE A CA 1
ATOM 790 C C . ILE A 1 95 ? -12.528 2.113 10.136 1.00 96.94 95 ILE A C 1
ATOM 792 O O . ILE A 1 95 ? -13.464 1.594 10.739 1.00 96.94 95 ILE A O 1
ATOM 796 N N . LEU A 1 96 ? -12.549 3.388 9.731 1.00 97.00 96 LEU A N 1
ATOM 797 C CA . LEU A 1 96 ? -13.688 4.276 9.976 1.00 97.00 96 LEU A CA 1
ATOM 798 C C . LEU A 1 96 ? -14.966 3.756 9.305 1.00 97.00 96 LEU A C 1
ATOM 800 O O . LEU A 1 96 ? -16.020 3.742 9.934 1.00 97.00 96 LEU A O 1
ATOM 804 N N . LEU A 1 97 ? -14.872 3.271 8.065 1.00 97.06 97 LEU A N 1
ATOM 805 C CA . LEU A 1 97 ? -16.003 2.677 7.353 1.00 97.06 97 LEU A CA 1
ATOM 806 C C . LEU A 1 97 ? -16.559 1.443 8.079 1.00 97.06 97 LEU A C 1
ATOM 808 O O . LEU A 1 97 ? -17.770 1.334 8.261 1.00 97.06 97 LEU A O 1
ATOM 812 N N . ILE A 1 98 ? -15.687 0.531 8.517 1.00 95.88 98 ILE A N 1
ATOM 813 C CA . ILE A 1 98 ? -16.073 -0.680 9.254 1.00 95.88 98 ILE A CA 1
ATOM 814 C C . ILE A 1 98 ? -16.761 -0.301 10.572 1.00 95.88 98 ILE A C 1
ATOM 816 O O . ILE A 1 98 ? -17.826 -0.839 10.867 1.00 95.88 98 ILE A O 1
ATOM 820 N N . LEU A 1 99 ? -16.205 0.656 11.325 1.00 95.06 99 LEU A N 1
ATOM 821 C CA . LEU A 1 99 ? -16.784 1.149 12.582 1.00 95.06 99 LEU A CA 1
ATOM 822 C C . LEU A 1 99 ? -18.177 1.769 12.401 1.00 95.06 99 LEU A C 1
ATOM 824 O O . LEU A 1 99 ? -19.018 1.636 13.283 1.00 95.06 99 LEU A O 1
ATOM 828 N N . LEU A 1 100 ? -18.429 2.436 11.272 1.00 94.00 100 LEU A N 1
ATOM 829 C CA . LEU A 1 100 ? -19.745 3.000 10.950 1.00 94.00 100 LEU A CA 1
ATOM 830 C C . LEU A 1 100 ? -20.756 1.941 10.494 1.00 94.00 100 LEU A C 1
ATOM 832 O O . LEU A 1 100 ? -21.958 2.174 10.574 1.00 94.00 100 LEU A O 1
ATOM 836 N N . SER A 1 101 ? -20.275 0.806 9.988 1.00 92.06 101 SER A N 1
ATOM 837 C CA . SER A 1 101 ? -21.111 -0.189 9.309 1.00 92.06 101 SER A CA 1
ATOM 838 C C . SER A 1 101 ? -21.441 -1.406 10.169 1.00 92.06 101 SER A C 1
ATOM 840 O O . SER A 1 101 ? -22.325 -2.175 9.799 1.00 92.06 101 SER A O 1
ATOM 842 N N . GLN A 1 102 ? -20.698 -1.649 11.249 1.00 88.69 102 GLN A N 1
ATOM 843 C CA . GLN A 1 102 ? -20.770 -2.881 12.035 1.00 88.69 102 GLN A CA 1
ATOM 844 C C . GLN A 1 102 ? -20.685 -2.582 13.538 1.00 88.69 102 GLN A C 1
ATOM 846 O O . GLN A 1 102 ? -20.049 -1.618 13.964 1.00 88.69 102 GLN A O 1
ATOM 851 N N . HIS A 1 103 ? -21.281 -3.457 14.344 1.00 85.50 103 HIS A N 1
ATOM 852 C CA . HIS A 1 103 ? -21.191 -3.439 15.807 1.00 85.50 103 HIS A CA 1
ATOM 853 C C . HIS A 1 103 ? -20.354 -4.632 16.308 1.00 85.50 103 HIS A C 1
ATOM 855 O O . HIS A 1 103 ? -19.961 -5.488 15.518 1.00 85.50 103 HIS A O 1
ATOM 861 N N . ASP A 1 104 ? -20.030 -4.667 17.606 1.00 87.81 104 ASP A N 1
ATOM 862 C CA . ASP A 1 104 ? -19.293 -5.769 18.257 1.00 87.81 104 ASP A CA 1
ATOM 863 C C . ASP A 1 104 ? -17.951 -6.132 17.597 1.00 87.81 104 ASP A C 1
ATOM 865 O O . ASP A 1 104 ? -17.565 -7.292 17.423 1.00 87.81 104 ASP A O 1
ATOM 869 N N . LEU A 1 105 ? -17.195 -5.098 17.232 1.00 92.94 105 LEU A N 1
ATOM 870 C CA . LEU A 1 105 ? -15.908 -5.248 16.573 1.00 92.94 105 LEU A CA 1
ATOM 871 C C . LEU A 1 105 ? -14.777 -5.521 17.574 1.00 92.94 105 LEU A C 1
ATOM 873 O O . LEU A 1 105 ? -14.600 -4.816 18.566 1.00 92.94 105 LEU A O 1
ATOM 877 N N . SER A 1 106 ? -13.952 -6.520 17.265 1.00 92.88 106 SER A N 1
ATOM 878 C CA . SER A 1 106 ? -12.704 -6.808 17.969 1.00 92.88 106 SER A CA 1
ATOM 879 C C . SER A 1 106 ? -11.507 -6.561 17.050 1.00 92.88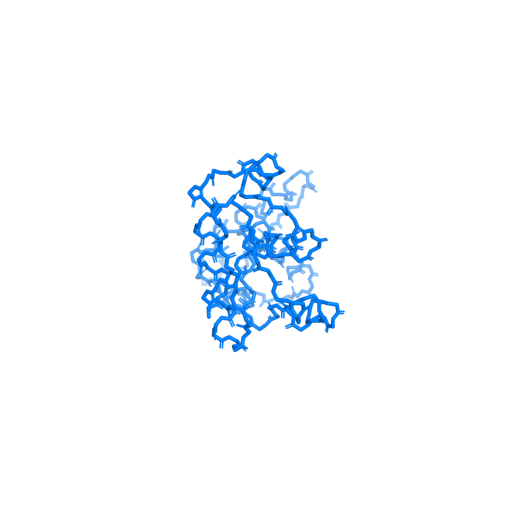 106 SER A C 1
ATOM 881 O O . SER A 1 106 ? -11.653 -6.514 15.828 1.00 92.88 106 SER A O 1
ATOM 883 N N . LEU A 1 107 ? -10.300 -6.459 17.619 1.00 91.94 107 LEU A N 1
ATOM 884 C CA . LEU A 1 107 ? -9.065 -6.306 16.833 1.00 91.94 107 LEU A CA 1
ATOM 885 C C . LEU A 1 107 ? -8.898 -7.402 15.768 1.00 91.94 107 LEU A C 1
ATOM 887 O O . LEU A 1 107 ? -8.383 -7.119 14.690 1.00 91.94 107 LEU A O 1
ATOM 891 N N . VAL A 1 108 ? -9.378 -8.621 16.040 1.00 93.31 108 VAL A N 1
ATOM 892 C CA . VAL A 1 108 ? -9.294 -9.752 15.104 1.00 93.31 108 VAL A CA 1
ATOM 893 C C . VAL A 1 108 ? -10.068 -9.480 13.813 1.00 93.31 108 VAL A C 1
ATOM 895 O O . VAL A 1 108 ? -9.590 -9.828 12.738 1.00 93.31 108 VAL A O 1
ATOM 898 N N . HIS A 1 109 ? -11.217 -8.803 13.883 1.00 94.62 109 HIS A N 1
ATOM 899 C CA . HIS A 1 109 ? -11.998 -8.483 12.684 1.00 94.62 109 HIS A CA 1
ATOM 900 C C . HIS A 1 109 ? -11.218 -7.548 11.750 1.00 94.62 109 HIS A C 1
ATOM 902 O O . HIS A 1 109 ? -11.197 -7.745 10.537 1.00 94.62 109 HIS A O 1
ATOM 908 N N . PHE A 1 110 ? -10.500 -6.573 12.313 1.00 94.81 110 PHE A N 1
ATOM 909 C CA . PHE A 1 110 ? -9.676 -5.652 11.532 1.00 94.81 110 PHE A CA 1
ATOM 910 C C . PHE A 1 110 ? -8.420 -6.318 10.970 1.00 94.81 110 PHE A C 1
ATOM 912 O O . PHE A 1 110 ? -8.072 -6.071 9.817 1.00 94.81 110 PHE A O 1
ATOM 919 N N . THR A 1 111 ? -7.737 -7.169 11.742 1.00 93.75 111 THR A N 1
ATOM 920 C CA . THR A 1 111 ? -6.546 -7.871 11.236 1.00 93.75 111 THR A CA 1
ATOM 921 C C . THR A 1 111 ? -6.892 -8.846 10.118 1.00 93.75 111 THR A C 1
ATOM 923 O O . THR A 1 111 ? -6.144 -8.931 9.146 1.00 93.75 111 THR A O 1
ATOM 926 N N . GLN A 1 112 ? -8.042 -9.519 10.200 1.00 90.81 112 GLN A N 1
ATOM 927 C CA . GLN A 1 112 ? -8.550 -10.376 9.129 1.00 90.81 112 GLN A CA 1
ATOM 928 C C . GLN A 1 112 ? -8.944 -9.568 7.889 1.00 90.81 112 GLN A C 1
ATOM 930 O O . GLN A 1 112 ? -8.518 -9.907 6.786 1.00 90.81 112 GLN A O 1
ATOM 935 N N . ALA A 1 113 ? -9.701 -8.479 8.060 1.00 90.69 113 ALA 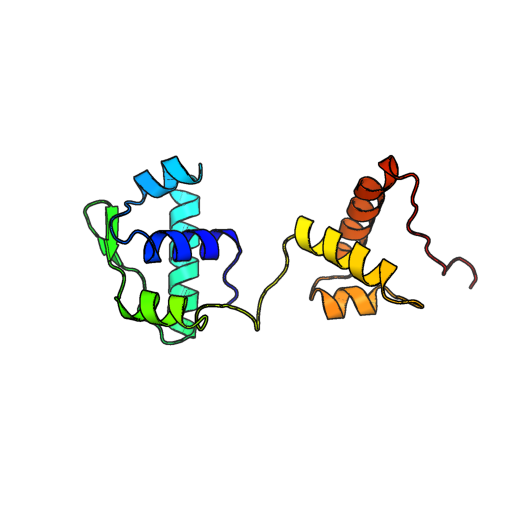A N 1
ATOM 936 C CA . ALA A 1 113 ? -10.168 -7.659 6.944 1.00 90.69 113 ALA A CA 1
ATOM 937 C C . ALA A 1 113 ? -9.021 -6.945 6.209 1.00 90.69 113 ALA A C 1
ATOM 939 O O . ALA A 1 113 ? -9.009 -6.879 4.983 1.00 90.69 113 ALA A O 1
ATOM 940 N N . LEU A 1 114 ? -8.046 -6.417 6.954 1.00 91.56 114 LEU A N 1
ATOM 941 C CA . LEU A 1 114 ? -6.979 -5.574 6.407 1.00 91.56 114 LEU A CA 1
ATOM 942 C C . LEU A 1 114 ? -5.654 -6.319 6.206 1.00 91.56 114 LEU A C 1
ATOM 944 O O . LEU A 1 114 ? -4.708 -5.734 5.683 1.00 91.56 114 LEU A O 1
ATOM 948 N N . LYS A 1 115 ? -5.581 -7.597 6.607 1.00 89.75 115 LYS A N 1
ATOM 949 C CA . LYS A 1 115 ? -4.404 -8.476 6.482 1.00 89.75 115 LYS A CA 1
ATOM 950 C C . LYS A 1 115 ? -3.121 -7.866 7.077 1.00 89.75 115 LYS A C 1
ATOM 952 O O . LYS A 1 115 ? -2.035 -8.002 6.514 1.00 89.75 115 LYS A O 1
ATOM 957 N N . VAL A 1 116 ? -3.234 -7.198 8.227 1.00 90.88 116 VAL A N 1
ATOM 958 C CA . VAL A 1 116 ? -2.103 -6.605 8.970 1.00 90.88 116 VAL A CA 1
ATOM 959 C C . VAL A 1 116 ? -2.092 -7.054 10.433 1.00 90.88 116 VAL A C 1
ATOM 961 O O . VAL A 1 116 ? -3.058 -7.625 10.932 1.00 90.88 116 VAL A O 1
ATOM 964 N N . SER A 1 117 ? -0.983 -6.813 11.137 1.00 94.25 117 SER A N 1
ATOM 965 C CA . SER A 1 117 ? -0.818 -7.231 12.535 1.00 94.25 117 SER A CA 1
ATOM 966 C C . SER A 1 117 ? -1.694 -6.429 13.511 1.00 94.25 117 SER A C 1
ATOM 968 O O . SER A 1 117 ? -2.061 -5.288 13.228 1.00 94.25 117 SER A O 1
ATOM 970 N N . ASN A 1 118 ? -1.941 -6.971 14.712 1.00 94.56 118 ASN A N 1
ATOM 971 C CA . ASN A 1 118 ? -2.616 -6.240 15.800 1.00 94.56 118 ASN A CA 1
ATOM 972 C C . ASN A 1 118 ? -1.923 -4.904 16.121 1.00 94.56 118 ASN A C 1
ATOM 974 O O . ASN A 1 118 ? -2.591 -3.904 16.366 1.00 94.56 118 ASN A O 1
ATOM 978 N N . VAL A 1 119 ? -0.585 -4.875 16.093 1.00 96.06 119 VAL A N 1
ATOM 979 C CA . VAL A 1 119 ? 0.202 -3.658 16.353 1.00 96.06 119 VAL A CA 1
ATOM 980 C C . VAL A 1 119 ? -0.079 -2.599 15.288 1.00 96.06 119 VAL A C 1
ATOM 982 O O . VAL A 1 119 ? -0.272 -1.429 15.614 1.00 96.06 119 VAL A O 1
ATOM 985 N N . THR A 1 120 ? -0.155 -3.016 14.023 1.00 96.12 120 THR A N 1
ATOM 986 C CA . THR A 1 120 ? -0.488 -2.133 12.901 1.00 96.12 120 THR A CA 1
ATOM 987 C C . THR A 1 120 ? -1.897 -1.569 13.055 1.00 96.12 120 THR A C 1
ATOM 989 O O . THR A 1 120 ? -2.053 -0.355 13.001 1.00 96.12 120 THR A O 1
ATOM 992 N N . ILE A 1 121 ? -2.896 -2.407 13.363 1.00 96.88 121 ILE A N 1
ATOM 993 C CA . ILE A 1 121 ? -4.273 -1.943 13.601 1.00 96.88 121 ILE A CA 1
ATOM 994 C C . ILE A 1 121 ? -4.342 -0.934 14.747 1.00 96.88 121 ILE A C 1
ATOM 996 O O . ILE A 1 121 ? -5.002 0.088 14.612 1.00 96.88 121 ILE A O 1
ATOM 1000 N N . LEU A 1 122 ? -3.652 -1.172 15.865 1.00 96.19 122 LEU A N 1
ATOM 1001 C CA . LEU A 1 122 ? -3.650 -0.233 16.993 1.00 96.19 122 LEU A CA 1
ATOM 1002 C C . LEU A 1 122 ? -3.013 1.116 16.633 1.00 96.19 122 LEU A C 1
ATOM 1004 O O . LEU A 1 122 ? -3.479 2.160 17.091 1.00 96.19 122 LEU A O 1
ATOM 1008 N N . SER A 1 123 ? -1.957 1.107 15.817 1.00 97.44 123 SER A N 1
ATOM 1009 C CA . SER A 1 123 ? -1.353 2.330 15.280 1.00 97.44 123 SER A CA 1
ATOM 1010 C C . SER A 1 123 ? -2.320 3.065 14.348 1.00 97.44 123 SER A C 1
ATOM 1012 O O . SER A 1 123 ? -2.549 4.264 14.514 1.00 97.44 123 SER A O 1
ATOM 1014 N N . ASP A 1 124 ? -2.941 2.342 13.415 1.00 97.75 124 ASP A N 1
ATOM 1015 C CA . ASP A 1 124 ? -3.902 2.897 12.462 1.00 97.75 124 ASP A CA 1
ATOM 1016 C C . ASP A 1 124 ? -5.152 3.448 13.179 1.00 97.75 124 ASP A C 1
ATOM 1018 O O . ASP A 1 124 ? -5.641 4.517 12.831 1.00 97.75 124 ASP A O 1
ATOM 1022 N N . MET A 1 125 ? -5.627 2.792 14.243 1.00 96.88 125 MET A N 1
ATOM 1023 C CA . MET A 1 125 ? -6.739 3.258 15.085 1.00 96.88 125 MET A CA 1
ATOM 1024 C C . MET A 1 125 ? -6.447 4.605 15.756 1.00 96.88 125 MET A C 1
ATOM 1026 O O . MET A 1 125 ? -7.328 5.460 15.833 1.00 96.88 125 MET A O 1
ATOM 1030 N N . LYS A 1 126 ? -5.208 4.841 16.210 1.00 96.94 126 LYS A N 1
ATOM 1031 C CA . LYS A 1 126 ? -4.807 6.154 16.749 1.00 96.94 126 LYS A CA 1
ATOM 1032 C C . LYS A 1 126 ? -4.878 7.238 15.676 1.00 96.94 126 LYS A C 1
ATOM 1034 O O . LYS A 1 126 ? -5.345 8.339 15.951 1.00 96.94 126 LYS A O 1
ATOM 1039 N N . LYS A 1 127 ? -4.462 6.918 14.448 1.00 97.94 127 LYS A N 1
ATOM 1040 C CA . LYS A 1 127 ? -4.554 7.836 13.303 1.00 97.94 127 LYS A CA 1
ATOM 1041 C C . LYS A 1 127 ? -6.002 8.084 12.889 1.00 97.94 127 LYS A C 1
ATOM 1043 O O . LYS A 1 127 ? -6.368 9.219 12.601 1.00 97.94 127 LYS A O 1
ATOM 1048 N N . ALA A 1 128 ? -6.843 7.053 12.927 1.00 97.69 128 ALA A N 1
ATOM 1049 C CA . ALA A 1 128 ? -8.278 7.184 12.711 1.00 97.69 128 ALA A CA 1
ATOM 1050 C C . ALA A 1 128 ? -8.918 8.121 13.744 1.00 97.69 128 ALA A C 1
ATOM 1052 O O . ALA A 1 128 ? -9.650 9.026 13.351 1.00 97.69 128 ALA A O 1
ATOM 1053 N N . GLN A 1 129 ? -8.570 7.982 15.029 1.00 97.56 129 GLN A N 1
ATOM 1054 C CA . GLN A 1 129 ? -9.027 8.894 16.081 1.00 97.56 129 GLN A CA 1
ATOM 1055 C C . GLN A 1 129 ? -8.602 10.345 15.807 1.00 97.56 129 GLN A C 1
ATOM 1057 O O . GLN A 1 129 ? -9.442 11.239 15.847 1.00 97.56 129 GLN A O 1
ATOM 1062 N N . GLN A 1 130 ? -7.329 10.583 15.478 1.00 97.69 130 GLN A N 1
ATOM 1063 C CA . GLN A 1 130 ? -6.828 11.925 15.139 1.00 97.69 130 GLN A CA 1
ATOM 1064 C C . GLN A 1 130 ? -7.576 12.536 13.946 1.00 97.69 130 GLN A C 1
ATOM 1066 O O . GLN A 1 130 ? -7.867 13.728 13.927 1.00 97.69 130 GLN A O 1
ATOM 1071 N N . LYS A 1 131 ? -7.923 11.717 12.946 1.00 97.44 131 LYS A N 1
ATOM 1072 C CA . LYS A 1 131 ? -8.619 12.171 11.737 1.00 97.44 131 LYS A CA 1
ATOM 1073 C C . LYS A 1 131 ? -10.046 12.651 12.009 1.00 97.44 131 LYS A C 1
ATOM 1075 O O . LYS A 1 131 ? -10.520 13.545 11.314 1.00 97.44 131 LYS A O 1
ATOM 1080 N N . ILE A 1 132 ? -10.725 12.064 12.994 1.00 97.31 132 ILE A N 1
ATOM 1081 C CA . ILE A 1 132 ? -12.118 12.395 13.332 1.00 97.31 132 ILE A CA 1
ATOM 1082 C C . ILE A 1 132 ? -12.249 13.365 14.512 1.00 97.31 132 ILE A C 1
ATOM 1084 O O . ILE A 1 132 ? -13.342 13.862 14.776 1.00 97.31 132 ILE A O 1
ATOM 1088 N N . GLU A 1 133 ? -11.151 13.673 15.201 1.00 96.50 133 GLU A N 1
ATOM 1089 C CA . GLU A 1 133 ? -11.120 14.618 16.320 1.00 96.50 133 GLU A CA 1
ATOM 1090 C C . GLU A 1 133 ? -11.673 16.015 15.957 1.00 96.50 133 GLU A C 1
ATOM 1092 O O . GLU A 1 133 ? -12.491 16.533 16.722 1.00 96.50 133 GLU A O 1
ATOM 1097 N N . PRO A 1 134 ? -11.385 16.603 14.771 1.00 97.75 134 PRO A N 1
ATOM 1098 C CA . PRO A 1 134 ? -11.991 17.876 14.359 1.00 97.75 134 PRO A CA 1
ATOM 1099 C C . PRO A 1 134 ? -13.518 17.821 14.210 1.00 97.75 134 PRO A C 1
ATOM 1101 O O . PRO A 1 134 ? -14.187 18.850 14.294 1.00 97.75 134 PRO A O 1
ATOM 1104 N N . LEU A 1 135 ? -14.079 16.623 14.009 1.00 96.75 135 LEU A N 1
ATOM 1105 C CA . LEU A 1 135 ? -15.522 16.381 13.927 1.00 96.75 135 LEU A CA 1
ATOM 1106 C C . LEU A 1 135 ? -16.157 16.163 15.309 1.00 96.75 135 LEU A C 1
ATOM 1108 O O . LEU A 1 135 ? -17.359 15.929 15.392 1.00 96.75 135 LEU A O 1
ATOM 1112 N N . ARG A 1 136 ? -15.364 16.237 16.389 1.00 96.38 136 ARG A N 1
ATOM 1113 C CA . ARG A 1 136 ? -15.773 15.945 17.774 1.00 96.38 136 ARG A CA 1
ATOM 1114 C C . ARG A 1 136 ? -16.305 14.519 17.953 1.00 96.38 136 ARG A C 1
ATOM 1116 O O . ARG A 1 136 ? -17.188 14.281 18.773 1.00 96.38 136 ARG A O 1
ATOM 1123 N N . LEU A 1 137 ? -15.768 13.578 17.179 1.00 95.69 137 LEU A N 1
ATOM 1124 C CA . LEU A 1 137 ? -16.092 12.157 17.276 1.00 95.69 137 LEU A CA 1
ATOM 1125 C C . LEU A 1 137 ? -14.997 11.396 18.029 1.00 95.69 137 LEU A C 1
ATOM 1127 O O . LEU A 1 137 ? -13.821 11.769 18.012 1.00 95.69 137 LEU A O 1
ATOM 1131 N N . GLN A 1 138 ? -15.387 10.291 18.663 1.00 95.06 138 GLN A N 1
ATOM 1132 C CA . GLN A 1 138 ? -14.483 9.438 19.425 1.00 95.06 138 GLN A CA 1
ATOM 1133 C C . GLN A 1 138 ? -14.710 7.960 19.100 1.00 95.06 138 GLN A C 1
ATOM 1135 O O . GLN A 1 138 ? -15.841 7.480 19.071 1.00 95.06 138 GLN A O 1
ATOM 1140 N N . ILE A 1 139 ? -13.613 7.233 18.904 1.00 93.50 139 ILE A N 1
ATOM 1141 C CA . ILE A 1 139 ? -13.560 5.775 18.849 1.00 93.50 139 ILE A CA 1
ATOM 1142 C C . ILE A 1 139 ? -13.473 5.268 20.290 1.00 93.50 139 ILE A C 1
ATOM 1144 O O . ILE A 1 139 ? -12.513 5.557 21.009 1.00 93.50 139 ILE A O 1
ATOM 1148 N N . VAL A 1 140 ? -14.483 4.514 20.721 1.00 89.69 140 VAL A N 1
ATOM 1149 C CA . VAL A 1 140 ? -14.591 4.003 22.093 1.00 89.69 140 VAL A CA 1
ATOM 1150 C C . VAL A 1 140 ? -14.317 2.503 22.118 1.00 89.69 140 VAL A C 1
ATOM 1152 O O . VAL A 1 140 ? -14.851 1.747 21.310 1.00 89.69 140 VAL A O 1
ATOM 1155 N N . TYR A 1 141 ? -13.504 2.067 23.080 1.00 85.00 141 TYR A N 1
ATOM 1156 C CA . TYR A 1 141 ? -13.249 0.654 23.349 1.00 85.00 141 TYR A CA 1
ATOM 1157 C C . TYR A 1 141 ? -14.159 0.187 24.487 1.00 85.00 141 TYR A C 1
ATOM 1159 O O . TYR A 1 141 ? -14.072 0.706 25.596 1.00 85.00 141 TYR A O 1
ATOM 1167 N N . SER A 1 142 ? -15.018 -0.800 24.226 1.00 75.81 142 SER A N 1
ATOM 1168 C CA . SER A 1 142 ? -15.989 -1.312 25.207 1.00 75.81 142 SER A CA 1
ATOM 1169 C C . SER A 1 142 ? -15.409 -2.329 26.196 1.00 75.81 142 SER A C 1
ATOM 1171 O O . SER A 1 142 ? -16.041 -2.636 27.204 1.00 75.81 142 SER A O 1
ATOM 1173 N N . ARG A 1 143 ? -14.194 -2.847 25.961 1.00 62.28 143 ARG A N 1
ATOM 1174 C CA . ARG A 1 143 ? -13.495 -3.723 26.917 1.00 62.28 143 ARG A CA 1
ATOM 1175 C C . ARG A 1 143 ? -12.840 -2.903 28.028 1.00 62.28 143 ARG A C 1
ATOM 1177 O O . ARG A 1 143 ? -11.622 -2.772 28.081 1.00 62.28 143 ARG A O 1
ATOM 1184 N N . THR A 1 144 ? -13.670 -2.361 28.907 1.00 48.69 144 THR A N 1
ATOM 1185 C CA . THR A 1 144 ? -13.266 -1.804 30.207 1.00 48.69 144 THR A CA 1
ATOM 1186 C C . THR A 1 144 ? -13.913 -2.525 31.386 1.00 48.69 144 THR A C 1
ATOM 1188 O O . THR A 1 144 ? -13.653 -2.154 32.524 1.00 48.69 144 THR A O 1
ATOM 1191 N N . VAL A 1 145 ? -14.695 -3.583 31.152 1.00 43.06 145 VAL A N 1
ATOM 1192 C CA . VAL A 1 145 ? -15.289 -4.379 32.232 1.00 43.06 145 VAL A CA 1
ATOM 1193 C C . VAL A 1 145 ? -14.960 -5.849 31.996 1.00 43.06 145 VAL A C 1
ATOM 1195 O O . VAL A 1 145 ? -15.604 -6.527 31.197 1.00 43.06 145 VAL A O 1
ATOM 1198 N N . GLY A 1 146 ? -13.874 -6.286 32.627 1.00 39.25 146 GLY A N 1
ATOM 1199 C CA . GLY A 1 146 ? -13.588 -7.685 32.925 1.00 39.25 146 GLY A CA 1
ATOM 1200 C C . GLY A 1 146 ? -13.727 -7.887 34.422 1.00 39.25 146 GLY A C 1
ATOM 1201 O O . GLY A 1 146 ? -13.368 -6.934 35.152 1.00 39.25 146 GLY A O 1
#

Radius of gyration: 19.8 Å; chains: 1; bounding box: 41×33×60 Å

Sequence (146 aa):
MYLDKRSKEILEELISHP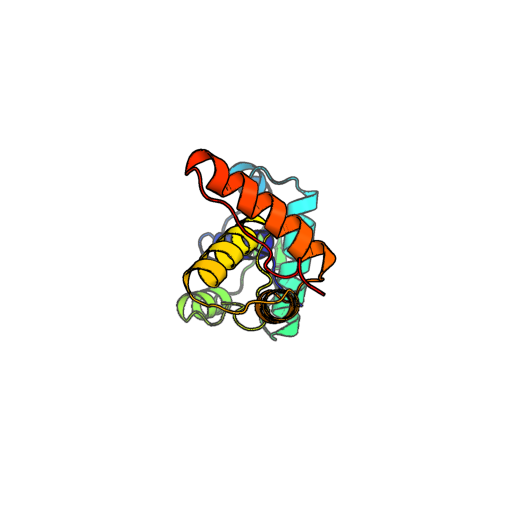NLSSKDIETKTGLSRRQIKYSVEKINNWLKENNYPVLQRLKNGKFLIHPVLGELYDQDQLRVVDNYIPSEDERVLLILLILLSQHDLSLVHFTQALKVSNVTILSDMKKAQQKIEPLRLQIVYSRTVG

pLDDT: mean 87.47, std 11.31, range [39.25, 97.94]